Protein AF-A0AAC9M163-F1 (afdb_monomer_lite)

Sequence (87 aa):
MTILFPIIYSAALTYLVWKAFKVMSNGWGISDNNNKRFSTSSLKQKKYTIHPELLDKSGNITEEELLTVRFSNDNDSTLEEKGSTTD

Foldseek 3Di:
DVVVVVVVVVVVVVVVVVVVVVVVVVVVPPPPPPPDDPDDPDPVPPPDDDDCVQADPVGHGDPDDDDDDDDPPPDPDDPDPPPDDDD

Structure (mmCIF, N/CA/C/O backbone):
data_AF-A0AAC9M163-F1
#
_entry.id   AF-A0AAC9M163-F1
#
loop_
_atom_site.group_PDB
_atom_site.id
_atom_site.type_symbol
_atom_site.label_atom_id
_atom_site.label_alt_id
_atom_site.label_comp_id
_atom_site.label_asym_id
_atom_site.label_entity_id
_atom_site.label_seq_id
_atom_site.pdbx_PDB_ins_code
_atom_site.Cartn_x
_atom_site.Cartn_y
_atom_site.Cartn_z
_atom_site.occupancy
_atom_site.B_iso_or_equiv
_atom_site.auth_seq_id
_atom_site.auth_comp_id
_atom_site.auth_asym_id
_atom_site.auth_atom_id
_atom_site.pdbx_PDB_model_num
ATOM 1 N N . MET A 1 1 ? 38.846 -7.826 -39.896 1.00 60.53 1 MET A N 1
ATOM 2 C CA . MET A 1 1 ? 37.971 -6.645 -39.692 1.00 60.53 1 MET A CA 1
ATOM 3 C C . MET A 1 1 ? 36.492 -6.910 -39.979 1.00 60.53 1 MET A C 1
ATOM 5 O O . MET A 1 1 ? 35.655 -6.251 -39.383 1.00 60.53 1 MET A O 1
ATOM 9 N N . THR A 1 2 ? 36.137 -7.898 -40.807 1.00 74.12 2 THR A N 1
ATOM 10 C CA . THR A 1 2 ? 34.737 -8.224 -41.156 1.00 74.12 2 THR A CA 1
ATOM 11 C C . THR A 1 2 ? 33.996 -9.083 -40.127 1.00 74.12 2 THR A C 1
ATOM 13 O O . THR A 1 2 ? 32.776 -9.079 -40.117 1.00 74.12 2 THR A O 1
ATOM 16 N N . ILE A 1 3 ? 34.710 -9.784 -39.238 1.00 79.50 3 ILE A N 1
ATOM 17 C CA . ILE A 1 3 ? 34.126 -10.661 -38.200 1.00 79.50 3 ILE A CA 1
ATOM 18 C C . ILE A 1 3 ? 33.762 -9.877 -36.924 1.00 79.50 3 ILE A C 1
ATOM 20 O O . ILE A 1 3 ? 32.891 -10.280 -36.164 1.00 79.50 3 ILE A O 1
ATOM 24 N N . LEU A 1 4 ? 34.373 -8.709 -36.706 1.00 83.75 4 LEU A N 1
ATOM 25 C CA . LEU A 1 4 ? 34.127 -7.892 -35.514 1.00 83.75 4 LEU A CA 1
ATOM 26 C C . LEU A 1 4 ? 32.749 -7.210 -35.552 1.00 83.75 4 LEU A C 1
ATOM 28 O O . LEU A 1 4 ? 32.054 -7.159 -34.542 1.00 83.75 4 LEU A O 1
ATOM 32 N N . PHE A 1 5 ? 32.336 -6.740 -36.732 1.00 87.25 5 PHE A N 1
ATOM 33 C CA . PHE A 1 5 ? 31.027 -6.125 -36.965 1.00 87.25 5 PHE A CA 1
ATOM 34 C C . PHE A 1 5 ? 29.832 -7.042 -36.645 1.00 87.25 5 PHE A C 1
ATOM 36 O O . PHE A 1 5 ? 28.958 -6.611 -35.895 1.00 87.25 5 PHE A O 1
ATOM 43 N N . PRO A 1 6 ? 29.755 -8.296 -37.132 1.00 91.12 6 PRO A N 1
ATOM 44 C CA . PRO A 1 6 ? 28.636 -9.175 -36.802 1.00 91.12 6 PRO A CA 1
ATOM 45 C C . PRO A 1 6 ? 28.624 -9.573 -35.321 1.00 91.12 6 PRO A C 1
ATOM 47 O O . PRO A 1 6 ? 27.546 -9.706 -34.746 1.00 91.12 6 PRO A O 1
ATOM 50 N N . ILE A 1 7 ? 29.791 -9.697 -34.676 1.00 93.50 7 ILE A N 1
ATOM 51 C CA . ILE A 1 7 ? 29.878 -10.006 -33.240 1.00 93.50 7 ILE A CA 1
ATOM 52 C C . ILE A 1 7 ? 29.363 -8.831 -32.404 1.00 93.50 7 ILE A C 1
ATOM 54 O O . ILE A 1 7 ? 28.494 -9.025 -31.553 1.00 93.50 7 ILE A O 1
ATOM 58 N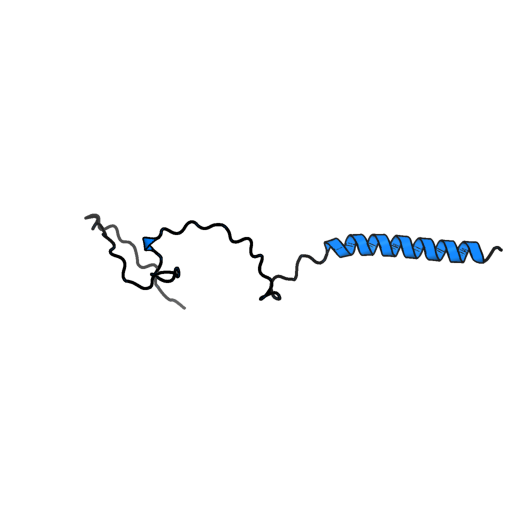 N . ILE A 1 8 ? 29.845 -7.608 -32.661 1.00 94.00 8 ILE A N 1
ATOM 59 C CA . ILE A 1 8 ? 29.420 -6.427 -31.898 1.00 94.00 8 ILE A CA 1
ATOM 60 C C . ILE A 1 8 ? 27.942 -6.103 -32.147 1.00 94.00 8 ILE A C 1
ATOM 62 O O . ILE A 1 8 ? 27.225 -5.740 -31.218 1.00 94.00 8 ILE A O 1
ATOM 66 N N . TYR A 1 9 ? 27.464 -6.303 -33.379 1.00 93.75 9 TYR A N 1
ATOM 67 C CA . TYR A 1 9 ? 26.063 -6.109 -33.738 1.00 93.75 9 TYR A CA 1
ATOM 68 C C . TYR A 1 9 ? 25.155 -7.126 -33.042 1.00 93.75 9 TYR A C 1
ATOM 70 O O . TYR A 1 9 ? 24.134 -6.748 -32.473 1.00 93.75 9 TYR A O 1
ATOM 78 N N . SER A 1 10 ? 25.552 -8.401 -33.002 1.00 95.06 10 SER A N 1
ATOM 79 C CA . SER A 1 10 ? 24.797 -9.447 -32.298 1.00 95.06 10 SER A CA 1
ATOM 80 C C . SER A 1 10 ? 24.771 -9.209 -30.785 1.00 95.06 10 SER A C 1
ATOM 82 O O . SER A 1 10 ? 23.729 -9.366 -30.146 1.00 95.06 10 SER A O 1
ATOM 84 N N . ALA A 1 11 ? 25.890 -8.766 -30.204 1.00 96.12 11 ALA A N 1
ATOM 85 C CA . ALA A 1 11 ? 25.958 -8.383 -28.795 1.00 96.12 11 ALA A CA 1
ATOM 86 C C . ALA A 1 11 ? 25.045 -7.183 -28.486 1.00 96.12 11 ALA A C 1
ATOM 88 O O . ALA A 1 11 ? 24.298 -7.207 -27.510 1.00 96.12 11 ALA A O 1
ATOM 89 N N . ALA A 1 12 ? 25.041 -6.157 -29.342 1.00 96.12 12 ALA A N 1
ATOM 90 C CA . ALA A 1 12 ? 24.154 -5.006 -29.189 1.00 96.12 12 ALA A CA 1
ATOM 91 C C . ALA A 1 12 ? 22.674 -5.399 -29.330 1.00 96.12 12 ALA A C 1
ATOM 93 O O . ALA A 1 12 ? 21.850 -4.991 -28.511 1.00 96.12 12 ALA A O 1
ATOM 94 N N . LEU A 1 13 ? 22.338 -6.228 -30.322 1.00 95.69 13 LEU A N 1
ATOM 95 C CA . LEU A 1 13 ? 20.975 -6.703 -30.558 1.00 95.69 13 LEU A CA 1
ATOM 96 C C . LEU A 1 13 ? 20.445 -7.495 -29.357 1.00 95.69 13 LEU A C 1
ATOM 98 O O . LEU A 1 13 ? 19.376 -7.187 -28.833 1.00 95.69 13 LEU A O 1
ATOM 102 N N . THR A 1 14 ? 21.214 -8.473 -28.876 1.00 96.81 14 THR A N 1
ATOM 103 C CA . THR A 1 14 ? 20.842 -9.277 -27.700 1.00 96.81 14 THR A CA 1
ATOM 104 C C . THR A 1 14 ? 20.743 -8.427 -26.434 1.00 96.81 14 THR A C 1
ATOM 106 O O . THR A 1 14 ? 19.810 -8.611 -25.652 1.00 96.81 14 THR A O 1
ATOM 109 N N . TYR A 1 15 ? 21.629 -7.442 -26.257 1.00 97.06 15 TYR A N 1
ATOM 110 C CA . TYR A 1 15 ? 21.568 -6.502 -25.138 1.00 97.06 15 TYR A CA 1
ATOM 111 C C . TYR A 1 15 ? 20.303 -5.636 -25.164 1.00 97.06 15 TYR A C 1
ATOM 113 O O . TYR A 1 15 ? 19.648 -5.480 -24.132 1.00 97.06 15 TYR A O 1
ATOM 121 N N . LEU A 1 16 ? 19.928 -5.091 -26.325 1.00 95.75 16 LEU A N 1
ATOM 122 C CA . LEU A 1 16 ? 18.716 -4.279 -26.475 1.00 95.75 16 LEU A CA 1
ATOM 123 C C . LEU A 1 16 ? 17.453 -5.099 -26.201 1.00 95.75 16 LEU A C 1
ATOM 125 O O . LEU A 1 16 ? 16.578 -4.647 -25.461 1.00 95.75 16 LEU A O 1
ATOM 129 N N . VAL A 1 17 ? 17.396 -6.322 -26.728 1.00 96.06 17 VAL A N 1
ATOM 130 C CA . VAL A 1 17 ? 16.300 -7.265 -26.479 1.00 96.06 17 VAL A CA 1
ATOM 131 C C . VAL A 1 17 ? 16.212 -7.593 -24.985 1.00 96.06 17 VAL A C 1
ATOM 133 O O . VAL A 1 17 ? 15.151 -7.435 -24.381 1.00 96.06 17 VAL A O 1
ATOM 136 N N . TRP A 1 18 ? 17.333 -7.939 -24.346 1.00 95.69 18 TRP A N 1
ATOM 137 C CA . TRP A 1 18 ? 17.390 -8.194 -22.905 1.00 95.69 18 TRP A CA 1
ATOM 138 C C . TRP A 1 18 ? 16.951 -6.983 -22.076 1.00 95.69 18 TRP A C 1
ATOM 140 O O . TRP A 1 18 ? 16.224 -7.129 -21.096 1.00 95.69 18 TRP A O 1
ATOM 150 N N . LYS A 1 19 ? 17.358 -5.770 -22.461 1.00 93.75 19 LYS A N 1
ATOM 151 C CA . LYS A 1 19 ? 16.965 -4.524 -21.787 1.00 93.75 19 LYS A CA 1
ATOM 152 C C . LYS A 1 19 ? 15.467 -4.263 -21.900 1.00 93.75 19 LYS A C 1
ATOM 154 O O . LYS A 1 19 ? 14.866 -3.898 -20.891 1.00 93.75 19 LYS A O 1
ATOM 159 N N . ALA A 1 20 ? 14.875 -4.473 -23.074 1.00 92.38 20 ALA A N 1
ATOM 160 C CA . ALA A 1 20 ? 13.436 -4.332 -23.280 1.00 92.38 20 ALA A CA 1
ATOM 161 C C . ALA A 1 20 ? 12.648 -5.348 -22.435 1.00 92.38 20 ALA A C 1
ATOM 163 O O . ALA A 1 20 ? 11.756 -4.958 -21.681 1.00 92.38 20 ALA A O 1
ATOM 164 N N . PHE A 1 21 ? 13.044 -6.626 -22.466 1.00 91.94 21 PHE A N 1
ATOM 165 C CA . PHE A 1 21 ? 12.440 -7.665 -21.626 1.00 91.94 21 PHE A CA 1
ATOM 166 C C . PHE A 1 21 ? 12.621 -7.389 -20.133 1.00 91.94 21 PHE A C 1
ATOM 168 O O . PHE A 1 21 ? 11.674 -7.549 -19.370 1.00 91.94 21 PHE A O 1
ATOM 175 N N . LYS A 1 22 ? 13.798 -6.917 -19.704 1.00 88.69 22 LYS A N 1
ATOM 176 C CA . LYS A 1 22 ? 14.051 -6.544 -18.308 1.00 88.69 22 LYS A CA 1
ATOM 177 C C . LYS A 1 22 ? 13.108 -5.425 -17.865 1.00 88.69 22 LYS A C 1
ATOM 179 O O . LYS A 1 22 ? 12.415 -5.593 -16.869 1.00 88.69 22 LYS A O 1
ATOM 184 N N . VAL A 1 23 ? 13.012 -4.336 -18.630 1.00 87.12 23 VAL A N 1
ATOM 185 C CA . VAL A 1 23 ? 12.093 -3.219 -18.336 1.00 87.12 23 VAL A CA 1
ATOM 186 C C . VAL A 1 23 ? 10.637 -3.689 -18.257 1.00 87.12 23 VAL A C 1
ATOM 188 O O . VAL A 1 23 ? 9.916 -3.277 -17.355 1.00 87.12 23 VAL A O 1
ATOM 191 N N . MET A 1 24 ? 10.220 -4.596 -19.139 1.00 82.69 24 MET A N 1
ATOM 192 C CA . MET A 1 24 ? 8.874 -5.172 -19.110 1.00 82.69 24 MET A CA 1
ATOM 193 C C . MET A 1 24 ? 8.662 -6.125 -17.917 1.00 82.69 24 MET A C 1
ATOM 195 O O . MET A 1 24 ? 7.605 -6.101 -17.291 1.00 82.69 24 MET A O 1
ATOM 199 N N . SER A 1 25 ? 9.679 -6.903 -17.529 1.00 75.75 25 SER A N 1
ATOM 200 C CA . SER A 1 25 ? 9.633 -7.810 -16.369 1.00 75.75 25 SER A CA 1
ATOM 201 C C . SER A 1 25 ? 9.524 -7.073 -15.030 1.00 75.75 25 SER A C 1
ATOM 203 O O . SER A 1 25 ? 8.887 -7.570 -14.103 1.00 75.75 25 SER A O 1
ATOM 205 N N . ASN A 1 26 ? 10.061 -5.851 -14.939 1.00 71.06 26 ASN A N 1
ATOM 206 C CA . ASN A 1 26 ? 9.887 -4.979 -13.777 1.00 71.06 26 ASN A CA 1
ATOM 207 C C . ASN A 1 26 ? 8.411 -4.600 -13.535 1.00 71.06 26 ASN A C 1
ATOM 209 O O . ASN A 1 26 ? 8.058 -4.279 -12.403 1.00 71.06 26 ASN A O 1
ATOM 213 N N . GLY A 1 27 ? 7.552 -4.664 -14.562 1.00 69.94 27 GLY A N 1
ATOM 214 C CA . GLY A 1 27 ? 6.102 -4.484 -14.430 1.00 69.94 27 GLY A CA 1
ATOM 215 C C . GLY A 1 27 ? 5.346 -5.740 -13.973 1.00 69.94 27 GLY A C 1
ATOM 216 O O . GLY A 1 27 ? 4.205 -5.629 -13.537 1.00 69.94 27 GLY A O 1
ATOM 217 N N . TRP A 1 28 ? 5.968 -6.924 -14.026 1.00 64.50 28 TRP A N 1
ATOM 218 C CA . TRP A 1 28 ? 5.323 -8.218 -13.744 1.00 64.50 28 TRP A CA 1
ATOM 219 C C . TRP A 1 28 ? 5.441 -8.659 -12.265 1.00 64.50 28 TRP A C 1
ATOM 221 O O . TRP A 1 28 ? 4.809 -9.618 -11.837 1.00 64.50 28 TRP A O 1
ATOM 231 N N . GLY A 1 29 ? 6.226 -7.959 -11.440 1.00 61.69 29 GLY A N 1
ATOM 232 C CA . GLY A 1 29 ? 6.572 -8.394 -10.076 1.00 61.69 29 GLY A CA 1
ATOM 233 C C . GLY A 1 29 ? 5.702 -7.872 -8.927 1.00 61.69 29 GLY A C 1
ATOM 234 O O . GLY A 1 29 ? 6.089 -8.048 -7.775 1.00 61.69 29 GLY A O 1
ATOM 235 N N . ILE A 1 30 ? 4.573 -7.203 -9.192 1.00 56.00 30 ILE A N 1
ATOM 236 C CA . ILE A 1 30 ? 3.771 -6.538 -8.138 1.00 56.00 30 ILE A CA 1
ATOM 237 C C . ILE A 1 30 ? 2.533 -7.352 -7.713 1.00 56.00 30 ILE A C 1
ATOM 239 O O . ILE A 1 30 ? 1.798 -6.927 -6.830 1.00 56.00 30 ILE A O 1
ATOM 243 N N . SER A 1 31 ? 2.293 -8.538 -8.285 1.00 57.53 31 SER A N 1
ATOM 244 C CA . SER A 1 31 ? 1.094 -9.321 -7.939 1.00 57.53 31 SER A CA 1
ATOM 245 C C . SER A 1 31 ? 1.281 -10.334 -6.802 1.00 57.53 31 SER A C 1
ATOM 247 O O . SER A 1 31 ? 0.292 -10.934 -6.396 1.00 57.53 31 SER A O 1
ATOM 249 N N . ASP A 1 32 ? 2.490 -10.532 -6.260 1.00 54.81 32 ASP A N 1
ATOM 250 C CA . ASP A 1 32 ? 2.737 -11.688 -5.378 1.00 54.81 32 ASP A CA 1
ATOM 251 C C . ASP A 1 32 ? 3.622 -11.413 -4.150 1.00 54.81 32 ASP A C 1
ATOM 253 O O . ASP A 1 32 ? 4.466 -12.215 -3.752 1.00 54.81 32 ASP A O 1
ATOM 257 N N . ASN A 1 33 ? 3.422 -10.267 -3.490 1.00 52.22 33 ASN A N 1
ATOM 258 C CA . ASN A 1 33 ? 3.945 -10.058 -2.133 1.00 52.22 33 ASN A CA 1
ATOM 259 C C . ASN A 1 33 ? 2.860 -9.857 -1.064 1.00 52.22 33 ASN A C 1
ATOM 261 O O . ASN A 1 33 ? 3.167 -9.386 0.030 1.00 52.22 33 ASN A O 1
ATOM 265 N N . ASN A 1 34 ? 1.629 -10.304 -1.324 1.00 52.16 34 ASN A N 1
ATOM 266 C CA . ASN A 1 34 ? 0.551 -10.282 -0.332 1.00 52.16 34 ASN A CA 1
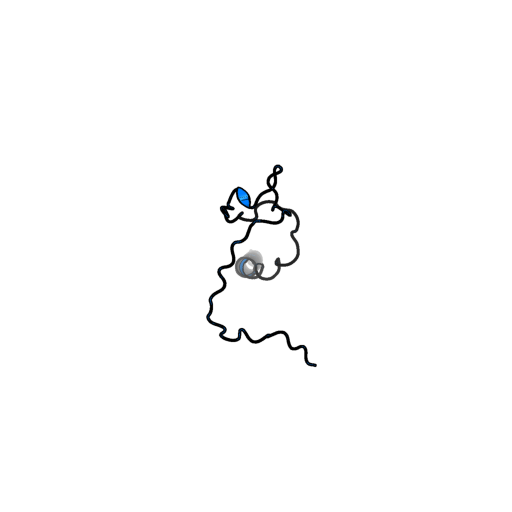ATOM 267 C C . ASN A 1 34 ? 0.768 -11.233 0.863 1.00 52.16 34 ASN A C 1
ATOM 269 O O . ASN A 1 34 ? -0.089 -11.281 1.730 1.00 52.16 34 ASN A O 1
ATOM 273 N N . ASN A 1 35 ? 1.884 -11.975 0.959 1.00 53.16 35 ASN A N 1
ATOM 274 C CA . ASN A 1 35 ? 2.080 -12.958 2.036 1.00 53.16 35 ASN A CA 1
ATOM 275 C C . ASN A 1 35 ? 3.532 -13.130 2.521 1.00 53.16 35 ASN A C 1
ATOM 277 O O . ASN A 1 35 ? 3.930 -14.236 2.886 1.00 53.16 35 ASN A O 1
ATOM 281 N N . LYS A 1 36 ? 4.376 -12.086 2.518 1.00 51.66 36 LYS A N 1
ATOM 282 C CA . LYS A 1 36 ? 5.700 -12.193 3.171 1.00 51.66 36 LYS A CA 1
ATOM 283 C C . LYS A 1 36 ? 6.328 -10.837 3.506 1.00 51.66 36 LYS A C 1
ATOM 285 O O . LYS A 1 36 ? 7.326 -10.455 2.908 1.00 51.66 36 LYS A O 1
ATOM 290 N N . ARG A 1 37 ? 5.741 -10.101 4.457 1.00 44.53 37 ARG A N 1
ATOM 291 C CA . ARG A 1 37 ? 6.418 -9.026 5.220 1.00 44.53 37 ARG A CA 1
ATOM 292 C C . ARG A 1 37 ? 5.588 -8.608 6.440 1.00 44.53 37 ARG A C 1
ATOM 294 O O . ARG A 1 37 ? 5.158 -7.469 6.579 1.00 44.53 37 ARG A O 1
ATOM 301 N N . PHE A 1 38 ? 5.410 -9.538 7.375 1.00 53.91 38 PHE A N 1
ATOM 302 C CA . PHE A 1 38 ? 5.443 -9.125 8.776 1.00 53.91 38 PHE A CA 1
ATOM 303 C C . PHE A 1 38 ? 6.864 -8.597 9.025 1.00 53.91 38 PHE A C 1
ATOM 305 O O . PHE A 1 38 ? 7.824 -9.294 8.709 1.00 53.91 38 PHE A O 1
ATOM 312 N N . SER A 1 39 ? 6.995 -7.372 9.536 1.00 54.16 39 SER A N 1
ATOM 313 C CA . SER A 1 39 ? 8.262 -6.650 9.763 1.00 54.16 39 SER A CA 1
ATOM 314 C C . SER A 1 39 ? 8.826 -5.862 8.568 1.00 54.16 39 SER A C 1
ATOM 316 O O . SER A 1 39 ? 9.868 -6.188 8.017 1.00 54.16 39 SER A O 1
ATOM 318 N N . THR A 1 40 ? 8.154 -4.773 8.186 1.00 46.34 40 THR A N 1
ATOM 319 C CA . THR A 1 40 ? 8.810 -3.457 8.034 1.00 46.34 40 THR A CA 1
ATOM 320 C C . THR A 1 40 ? 7.757 -2.370 8.227 1.00 46.34 40 THR A C 1
ATOM 322 O O . THR A 1 40 ? 6.838 -2.206 7.426 1.00 46.34 40 THR A O 1
ATOM 325 N N . SER A 1 41 ? 7.903 -1.657 9.334 1.00 54.12 41 SER A N 1
ATOM 326 C CA . SER A 1 41 ? 7.128 -0.530 9.843 1.00 54.12 41 SER A CA 1
ATOM 327 C C . SER A 1 41 ? 7.025 0.645 8.863 1.00 54.12 41 SER A C 1
ATOM 329 O O . SER A 1 41 ? 7.785 1.606 8.932 1.00 54.12 41 SER A O 1
ATOM 331 N N . SER A 1 42 ? 6.066 0.584 7.948 1.00 50.22 42 SER A N 1
ATOM 332 C CA . SER A 1 42 ? 5.479 1.777 7.319 1.00 50.22 42 SER A CA 1
ATOM 333 C C . SER A 1 42 ? 4.096 1.465 6.759 1.00 50.22 42 SER A C 1
ATOM 335 O O . SER A 1 42 ? 3.696 1.991 5.720 1.00 50.22 42 SER A O 1
ATOM 337 N N . LEU A 1 43 ? 3.336 0.610 7.466 1.00 55.78 43 LEU A N 1
ATOM 338 C CA . LEU A 1 43 ? 1.889 0.629 7.305 1.00 55.78 43 LEU A CA 1
ATOM 339 C C . LEU A 1 43 ? 1.504 2.089 7.454 1.00 55.78 43 LEU A C 1
ATOM 341 O O . LEU A 1 43 ? 1.741 2.694 8.495 1.00 55.78 43 LEU A O 1
ATOM 345 N N . LYS A 1 44 ? 1.026 2.651 6.350 1.00 56.66 44 LYS A N 1
ATOM 346 C CA . LYS A 1 44 ? 0.397 3.951 6.239 1.00 56.66 44 LYS A CA 1
ATOM 347 C C . LYS A 1 44 ? -0.709 3.904 7.286 1.00 56.66 44 LYS A C 1
ATOM 349 O O . LYS A 1 44 ? -1.797 3.425 6.981 1.00 56.66 44 LYS A O 1
ATOM 354 N N . GLN A 1 45 ? -0.384 4.231 8.541 1.00 60.94 45 GLN A N 1
ATOM 355 C CA . GLN A 1 45 ? -1.313 4.197 9.657 1.00 60.94 45 GLN A CA 1
ATOM 356 C C . GLN A 1 45 ? -2.348 5.222 9.254 1.00 60.94 45 GLN A C 1
ATOM 358 O O . GLN A 1 45 ? -2.124 6.429 9.349 1.00 60.94 45 GLN A O 1
ATOM 363 N N . LYS A 1 46 ? -3.438 4.740 8.655 1.00 62.94 46 LYS A N 1
ATOM 364 C CA . LYS A 1 46 ? -4.601 5.555 8.374 1.00 62.94 46 LYS A CA 1
ATOM 365 C C . LYS A 1 46 ? -4.926 6.150 9.733 1.00 62.94 46 LYS A C 1
ATOM 367 O O . LYS A 1 46 ? -5.086 5.411 10.699 1.00 62.94 46 LYS A O 1
ATOM 372 N N . LYS A 1 47 ? -4.801 7.472 9.837 1.00 69.00 47 LYS A N 1
ATOM 373 C CA . LYS A 1 47 ? -4.884 8.189 11.104 1.00 69.00 47 LYS A CA 1
ATOM 374 C C . LYS A 1 47 ? -6.333 8.094 11.565 1.00 69.00 47 LYS A C 1
ATOM 376 O O . LYS A 1 47 ? -7.147 8.947 11.233 1.00 69.00 47 LYS A O 1
ATOM 381 N N . TYR A 1 48 ? -6.671 6.989 12.215 1.00 71.94 48 TYR A N 1
ATOM 382 C CA . TYR A 1 48 ? -7.963 6.784 12.832 1.00 71.94 48 TYR A CA 1
ATOM 383 C C . TYR A 1 48 ? -7.970 7.632 14.096 1.00 71.94 48 TYR A C 1
ATOM 385 O O . TYR A 1 48 ? -7.110 7.483 14.962 1.00 71.94 48 TYR A O 1
ATOM 393 N N . THR A 1 49 ? -8.889 8.586 14.163 1.00 84.50 49 THR A N 1
ATOM 394 C CA . THR A 1 49 ? -9.163 9.324 15.391 1.00 84.50 49 THR A CA 1
ATOM 395 C C . THR A 1 49 ? -10.111 8.473 16.219 1.00 84.50 49 THR A C 1
ATOM 397 O O . THR A 1 49 ? -11.255 8.268 15.819 1.00 84.50 49 THR A O 1
ATOM 400 N N . ILE A 1 50 ? -9.614 7.933 17.326 1.00 86.00 50 ILE A N 1
ATOM 401 C CA . ILE A 1 50 ? -10.404 7.167 18.290 1.00 86.00 50 ILE A CA 1
ATOM 402 C C . ILE A 1 50 ? -10.826 8.141 19.394 1.00 86.00 50 ILE A C 1
ATOM 404 O O . ILE A 1 50 ? -10.031 8.992 19.800 1.00 86.00 50 ILE A O 1
ATOM 408 N N . HIS A 1 51 ? -12.076 8.056 19.847 1.00 90.00 51 HIS A N 1
ATOM 409 C CA . HIS A 1 51 ? -12.522 8.820 21.011 1.00 90.00 51 HIS A CA 1
ATOM 410 C C . HIS A 1 51 ? -11.746 8.347 22.254 1.00 90.00 51 HIS A C 1
ATOM 412 O O . HIS A 1 51 ? -11.601 7.140 22.431 1.00 90.00 51 HIS A O 1
ATOM 418 N N . PRO A 1 52 ? -11.247 9.252 23.118 1.00 89.31 52 PRO A N 1
ATOM 419 C CA . PRO A 1 52 ? -10.400 8.871 24.253 1.00 89.31 52 PRO A CA 1
ATOM 420 C C . PRO A 1 52 ? -11.110 7.960 25.264 1.00 89.31 52 PRO A C 1
ATOM 422 O O . PRO A 1 52 ? -10.446 7.208 25.958 1.00 89.31 52 PRO A O 1
ATOM 425 N N . GLU A 1 53 ? -12.443 7.987 25.305 1.00 90.94 53 GLU A N 1
ATOM 426 C CA . GLU A 1 53 ? -13.276 7.116 26.149 1.00 90.94 53 GLU A CA 1
ATOM 427 C C . GLU A 1 53 ? -13.243 5.639 25.725 1.00 90.94 53 GLU A C 1
ATOM 429 O O . GLU A 1 53 ? -13.648 4.773 26.486 1.00 90.94 53 GLU A O 1
ATOM 434 N N . LEU A 1 54 ? -12.760 5.334 24.517 1.00 91.56 54 LEU A N 1
ATOM 435 C CA . LEU A 1 54 ? -12.594 3.959 24.035 1.00 91.56 54 LEU A CA 1
ATOM 436 C C . LEU A 1 54 ? -11.208 3.390 24.358 1.00 91.56 54 LEU A C 1
ATOM 438 O O . LEU A 1 54 ? -10.875 2.301 23.882 1.00 91.56 54 LEU A O 1
ATOM 442 N N . LEU A 1 55 ? -10.378 4.138 25.088 1.00 92.12 55 LEU A N 1
ATOM 443 C CA . LEU A 1 55 ? -9.013 3.756 25.408 1.00 92.12 55 LEU A CA 1
ATOM 444 C C . LEU A 1 55 ? -8.823 3.581 26.913 1.00 92.12 55 LEU A C 1
ATOM 446 O O . LEU A 1 55 ? -9.323 4.366 27.713 1.00 92.12 55 LEU A O 1
ATOM 450 N N . ASP A 1 56 ? -8.042 2.572 27.285 1.00 90.75 56 ASP A N 1
ATOM 451 C CA . ASP A 1 56 ? -7.595 2.381 28.658 1.00 90.75 56 ASP A CA 1
ATOM 452 C C . ASP A 1 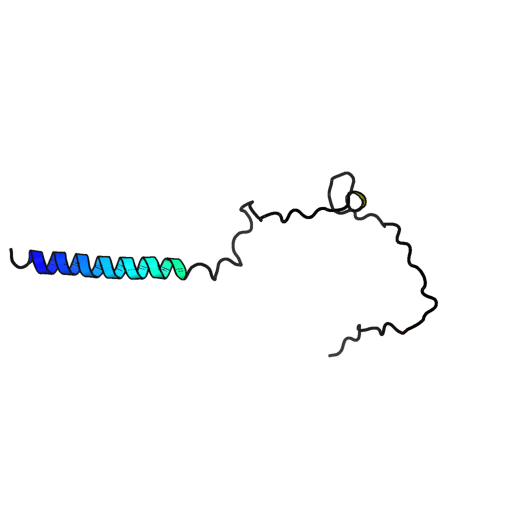56 ? -6.548 3.447 29.065 1.00 90.75 56 ASP A C 1
ATOM 454 O O . ASP A 1 56 ? -6.044 4.236 28.257 1.00 90.75 56 ASP A O 1
ATOM 458 N N . LYS A 1 57 ? -6.148 3.448 30.344 1.00 90.38 57 LYS A N 1
ATOM 459 C CA . LYS A 1 57 ? -5.100 4.353 30.872 1.00 90.38 57 LYS A CA 1
ATOM 460 C C . LYS A 1 57 ? -3.733 4.171 30.199 1.00 90.38 57 LYS A C 1
ATOM 462 O O . LYS A 1 57 ? -2.846 5.004 30.383 1.00 90.38 57 LYS A O 1
ATOM 467 N N . SER A 1 58 ? -3.539 3.068 29.488 1.00 90.69 58 SER A N 1
ATOM 468 C CA . SER A 1 58 ? -2.313 2.707 28.784 1.00 90.69 58 SER A CA 1
ATOM 469 C C . SER A 1 58 ? -2.375 3.032 27.283 1.00 90.69 58 SER A C 1
ATOM 471 O O . SER A 1 58 ? -1.356 2.906 26.605 1.00 90.69 58 SER A O 1
ATOM 473 N N . GLY A 1 59 ? -3.516 3.516 26.776 1.00 87.50 59 GLY A N 1
ATOM 474 C CA . GLY A 1 59 ? -3.733 3.884 25.377 1.00 87.50 59 GLY A CA 1
ATOM 475 C C . GLY A 1 59 ? -4.118 2.724 24.449 1.00 87.50 59 GLY A C 1
ATOM 476 O O . GLY A 1 59 ? -4.072 2.905 23.230 1.00 87.50 59 GLY A O 1
ATOM 477 N N . ASN A 1 60 ? -4.480 1.555 24.983 1.00 90.94 60 ASN A N 1
ATOM 478 C CA . ASN A 1 60 ? -5.033 0.436 24.210 1.00 90.94 60 ASN A CA 1
ATOM 479 C C . ASN A 1 60 ? -6.560 0.512 24.171 1.00 90.94 60 ASN A C 1
ATOM 481 O O . ASN A 1 60 ? -7.151 1.294 24.905 1.00 90.94 60 ASN A O 1
ATOM 485 N N . ILE A 1 61 ? -7.209 -0.302 23.333 1.00 91.25 61 ILE A N 1
ATOM 486 C CA . ILE A 1 61 ? -8.675 -0.407 23.328 1.00 91.25 61 ILE A CA 1
ATOM 487 C C . ILE A 1 61 ? -9.151 -0.867 24.704 1.00 91.25 61 ILE A C 1
ATOM 489 O O . ILE A 1 61 ? -8.649 -1.860 25.226 1.00 91.25 61 ILE A O 1
ATOM 493 N N . THR A 1 62 ? -10.098 -0.127 25.273 1.00 92.88 62 THR A N 1
ATOM 494 C CA . THR A 1 62 ? -10.633 -0.423 26.599 1.00 92.88 62 THR A CA 1
ATOM 495 C C . THR A 1 62 ? -11.433 -1.730 26.583 1.00 92.88 62 THR A C 1
ATOM 497 O O . THR A 1 62 ? -12.240 -1.967 25.684 1.00 92.88 62 THR A O 1
ATOM 500 N N . GLU A 1 63 ? -11.193 -2.591 27.572 1.00 91.75 63 GLU A N 1
ATOM 501 C CA . GLU A 1 63 ? -11.963 -3.822 27.819 1.00 91.75 63 GLU A CA 1
ATOM 502 C C . GLU A 1 63 ? -13.066 -3.602 28.871 1.00 91.75 63 GLU A C 1
ATOM 504 O O . GLU A 1 63 ? -13.748 -4.543 29.276 1.00 91.75 63 GLU A O 1
ATOM 509 N N . GLU A 1 64 ? -13.229 -2.365 29.351 1.00 88.38 64 GLU A N 1
ATOM 510 C CA . GLU A 1 64 ? -14.228 -2.030 30.360 1.00 88.38 64 GLU A CA 1
ATOM 511 C C . GLU A 1 64 ? -15.649 -2.000 29.775 1.00 88.38 64 GLU A C 1
ATOM 513 O O . GLU A 1 64 ? -15.867 -1.684 28.604 1.00 88.38 64 GLU A O 1
ATOM 518 N N . GLU A 1 65 ? -16.642 -2.335 30.601 1.00 86.25 65 GLU A N 1
ATOM 519 C CA . GLU A 1 65 ? -18.044 -2.273 30.197 1.00 86.25 65 GLU A CA 1
ATOM 520 C C . GLU A 1 65 ? -18.482 -0.805 30.084 1.00 86.25 65 GLU A C 1
ATOM 522 O O . GLU A 1 65 ? -18.665 -0.106 31.083 1.00 86.25 65 GLU A O 1
ATOM 527 N N . LEU A 1 66 ? -18.633 -0.323 28.849 1.00 87.31 66 LEU A N 1
ATOM 528 C CA . LEU A 1 66 ? -19.082 1.038 28.575 1.00 87.31 66 LEU A CA 1
ATOM 529 C C . LEU A 1 66 ? -20.596 1.158 28.758 1.00 87.31 66 LEU A C 1
ATOM 531 O O . LEU A 1 66 ? -21.382 0.390 28.194 1.00 87.31 66 LEU A O 1
ATOM 535 N N . LEU A 1 67 ? -21.015 2.189 29.494 1.00 85.50 67 LEU A N 1
ATOM 536 C CA . LEU A 1 67 ? -22.427 2.498 29.675 1.00 85.50 67 LEU A CA 1
ATOM 537 C C . LEU A 1 67 ? -23.071 2.812 28.320 1.00 85.50 67 LEU A C 1
ATOM 539 O O . LEU A 1 67 ? -22.754 3.812 27.680 1.00 85.50 67 LEU A O 1
ATOM 543 N N . THR A 1 68 ? -24.031 1.986 27.918 1.00 83.81 68 THR A N 1
ATOM 544 C CA . THR A 1 68 ? -24.808 2.195 26.697 1.00 83.81 68 THR A CA 1
ATOM 545 C C . THR A 1 68 ? -26.269 2.401 27.064 1.00 83.81 68 THR A C 1
ATOM 547 O O . THR A 1 68 ? -26.900 1.531 27.660 1.00 83.81 68 THR A O 1
ATOM 550 N N . VAL A 1 69 ? -26.834 3.550 26.694 1.00 84.88 69 VAL A N 1
ATOM 551 C CA . VAL A 1 69 ? -28.272 3.793 26.842 1.00 84.88 69 VAL A CA 1
ATOM 552 C C . VAL A 1 69 ? -28.971 3.264 25.595 1.00 84.88 69 VAL A C 1
ATOM 554 O O . VAL A 1 69 ? -28.852 3.839 24.514 1.00 84.88 69 VAL A O 1
ATOM 557 N N . ARG A 1 70 ? -29.705 2.156 25.736 1.00 80.00 70 ARG A N 1
ATOM 558 C CA . ARG A 1 70 ? -30.617 1.669 24.699 1.00 80.00 70 ARG A CA 1
ATOM 559 C C . ARG A 1 70 ? -31.998 2.245 24.963 1.00 80.00 70 ARG A C 1
ATOM 561 O O . ARG A 1 70 ? -32.614 1.944 25.980 1.00 80.00 70 ARG A O 1
ATOM 568 N N . PHE A 1 71 ? -32.498 3.039 24.028 1.00 83.69 71 PHE A N 1
ATOM 569 C CA . PHE A 1 71 ? -33.906 3.398 24.026 1.00 83.69 71 PHE A CA 1
ATOM 570 C C . PHE A 1 71 ? -34.701 2.178 23.565 1.00 83.69 71 PHE A C 1
ATOM 572 O O . PHE A 1 71 ? -34.470 1.651 22.473 1.00 83.69 71 PHE A O 1
ATOM 579 N N . SER A 1 72 ? -35.608 1.700 24.412 1.00 74.12 72 SER A N 1
ATOM 580 C CA . SER A 1 72 ? -36.672 0.814 23.963 1.00 74.12 72 SER A CA 1
ATOM 581 C C . SER A 1 72 ? -37.534 1.634 23.014 1.00 74.12 72 SER A C 1
ATOM 583 O O . SER A 1 72 ? -38.229 2.554 23.432 1.00 74.12 72 SER A O 1
ATOM 585 N N . ASN A 1 73 ? -37.433 1.362 21.716 1.00 63.84 73 ASN A N 1
ATOM 586 C CA . ASN A 1 73 ? -38.510 1.742 20.827 1.00 63.84 73 ASN A CA 1
ATOM 587 C C . ASN A 1 73 ? -39.686 0.858 21.231 1.00 63.84 73 ASN A C 1
ATOM 589 O O . ASN A 1 73 ? -39.610 -0.354 21.046 1.00 63.84 73 ASN A O 1
ATOM 593 N N . ASP A 1 74 ? -40.780 1.450 21.696 1.00 59.62 74 ASP A N 1
ATOM 594 C CA . ASP A 1 74 ? -42.079 0.777 21.864 1.00 59.62 74 ASP A CA 1
ATOM 595 C C . ASP A 1 74 ? -42.697 0.374 20.501 1.00 59.62 74 ASP A C 1
ATOM 597 O O . ASP A 1 74 ? -43.909 0.316 20.325 1.00 59.62 74 ASP A O 1
ATOM 601 N N . ASN A 1 75 ? -41.853 0.128 19.499 1.00 54.53 75 ASN A N 1
ATOM 602 C CA . ASN A 1 75 ? -42.192 -0.428 18.208 1.00 54.53 75 ASN A CA 1
ATOM 603 C C . ASN A 1 75 ? -41.432 -1.745 18.085 1.00 54.53 75 ASN A C 1
ATOM 605 O O . ASN A 1 75 ? -40.342 -1.803 17.509 1.00 54.53 75 ASN A O 1
ATOM 609 N N . ASP A 1 76 ? -42.026 -2.796 18.646 1.00 58.72 76 ASP A N 1
ATOM 610 C CA . A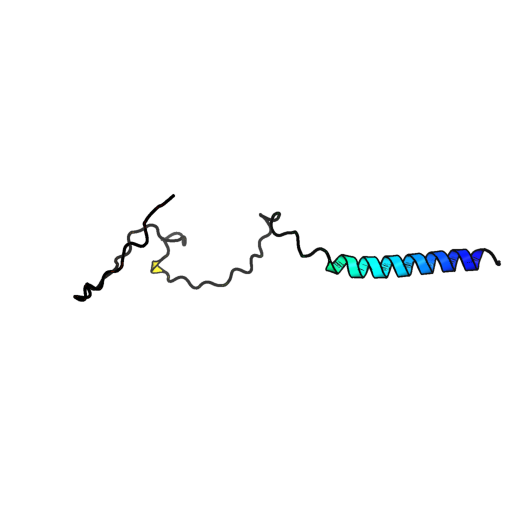SP A 1 76 ? -41.804 -4.157 18.181 1.00 58.72 76 ASP A CA 1
ATOM 611 C C . ASP A 1 76 ? -42.054 -4.189 16.668 1.00 58.72 76 ASP A C 1
ATOM 613 O O . ASP A 1 76 ? -43.183 -4.267 16.188 1.00 58.72 76 ASP A O 1
ATOM 617 N N . SER A 1 77 ? -40.981 -4.129 15.893 1.00 56.19 77 SER A N 1
ATOM 618 C CA . SER A 1 77 ? -40.962 -4.685 14.550 1.00 56.19 77 SER A CA 1
ATOM 619 C C . SER A 1 77 ? -39.775 -5.628 14.486 1.00 56.19 77 SER A C 1
ATOM 621 O O . SER A 1 77 ? -38.674 -5.233 14.105 1.00 56.19 77 SER A O 1
ATOM 623 N N . THR A 1 78 ? -40.005 -6.843 14.987 1.00 57.62 78 THR A N 1
ATOM 624 C CA . THR A 1 78 ? -39.425 -8.101 14.496 1.00 57.62 78 THR A CA 1
ATOM 625 C C . THR A 1 78 ? -38.095 -7.935 13.757 1.00 57.62 78 THR A C 1
ATOM 627 O O . THR A 1 78 ? -38.040 -7.988 12.526 1.00 57.62 78 THR A O 1
ATOM 630 N N . LEU A 1 79 ? -37.001 -7.754 14.497 1.00 55.09 79 LEU A N 1
ATOM 631 C CA . LEU A 1 79 ? -35.699 -8.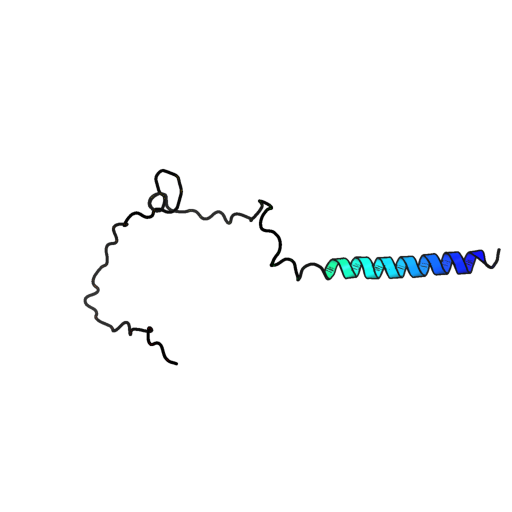114 13.953 1.00 55.09 79 LEU A CA 1
ATOM 632 C C . LEU A 1 79 ? -35.622 -9.629 14.037 1.00 55.09 79 LEU A C 1
ATOM 634 O O . LEU A 1 79 ? -35.233 -10.188 15.060 1.00 55.09 79 LEU A O 1
ATOM 638 N N . GLU A 1 80 ? -36.097 -10.268 12.969 1.00 53.47 80 GLU A N 1
ATOM 639 C CA . GLU A 1 80 ? -35.867 -11.679 12.731 1.00 53.47 80 GLU A CA 1
ATOM 640 C C . GLU A 1 80 ? -34.385 -11.987 12.942 1.00 53.47 80 GLU A C 1
ATOM 642 O O . GLU A 1 80 ? -33.482 -11.429 12.312 1.00 53.47 80 GLU A O 1
ATOM 647 N N . GLU A 1 81 ? -34.188 -12.902 13.873 1.00 54.91 81 GLU A N 1
ATOM 648 C CA . GLU A 1 81 ? -33.064 -13.794 14.044 1.00 54.91 81 GLU A CA 1
ATOM 649 C C . GLU A 1 81 ? -32.597 -14.361 12.689 1.00 54.91 81 GLU A C 1
ATOM 651 O O . GLU A 1 81 ? -32.942 -15.470 12.289 1.00 54.91 81 GLU A O 1
ATOM 656 N N . LYS A 1 82 ? -31.748 -13.630 11.959 1.00 54.16 82 LYS A N 1
ATOM 657 C CA . LYS A 1 82 ? -30.883 -14.232 10.932 1.00 54.16 82 LYS A CA 1
ATOM 658 C C . LYS A 1 82 ? -29.670 -14.864 11.612 1.00 54.16 82 LYS A C 1
ATOM 660 O O . LYS A 1 82 ? -28.534 -14.423 11.464 1.00 54.16 82 LYS A O 1
ATOM 665 N N . GLY A 1 83 ? -29.962 -15.916 12.367 1.00 55.91 83 GLY A N 1
ATOM 666 C CA . GLY A 1 83 ? -29.013 -16.823 12.998 1.00 55.91 83 GLY A CA 1
ATOM 667 C C . GLY A 1 83 ? -29.473 -18.274 12.882 1.00 55.91 83 GLY A C 1
ATOM 668 O O . GLY A 1 83 ? -29.326 -19.025 13.832 1.00 55.91 83 GLY A O 1
ATOM 669 N N . SER A 1 84 ? -30.053 -18.679 11.745 1.00 46.41 84 SER A N 1
ATOM 670 C CA . SER A 1 84 ? -30.359 -20.088 11.486 1.00 46.41 84 SER A CA 1
ATOM 671 C C . SER A 1 84 ? -29.177 -20.756 10.781 1.00 46.41 84 SER A C 1
ATOM 673 O O . SER A 1 84 ? -28.871 -20.471 9.623 1.00 46.41 84 SER A O 1
ATOM 675 N N . THR A 1 85 ? -28.486 -21.617 11.523 1.00 55.12 85 THR A N 1
ATOM 676 C CA . THR A 1 85 ? -27.590 -22.650 11.002 1.00 55.12 85 THR A CA 1
ATOM 677 C C . THR A 1 85 ? -28.396 -23.724 10.272 1.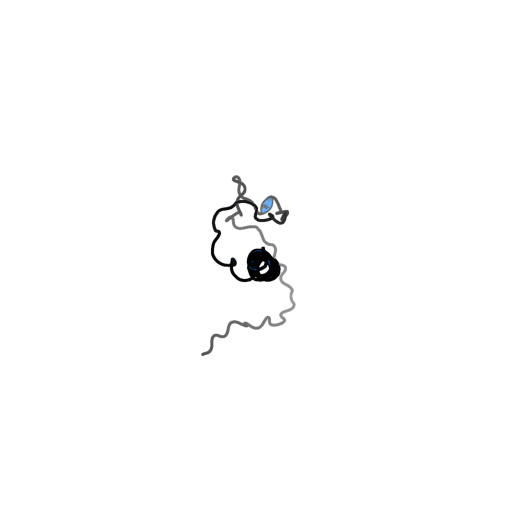00 55.12 85 THR A C 1
ATOM 679 O O . THR A 1 85 ? -29.322 -24.293 10.849 1.00 55.12 85 THR A O 1
ATOM 682 N N . THR A 1 86 ? -28.037 -24.014 9.024 1.00 53.06 86 THR A N 1
ATOM 683 C CA . THR A 1 86 ? -28.393 -25.211 8.225 1.00 53.06 86 THR A CA 1
ATOM 684 C C . THR A 1 86 ? -27.466 -25.148 6.999 1.00 53.06 86 THR A C 1
ATOM 686 O O . THR A 1 86 ? -27.335 -24.068 6.428 1.00 53.06 86 THR A O 1
ATOM 689 N N . ASP A 1 87 ? -26.707 -26.145 6.556 1.00 41.47 87 ASP A N 1
ATOM 690 C CA . ASP A 1 87 ? -26.624 -27.602 6.738 1.00 41.47 87 ASP A CA 1
ATOM 691 C C . ASP A 1 87 ? -25.134 -28.000 6.586 1.00 41.47 87 ASP A C 1
ATOM 693 O O . ASP A 1 87 ? -24.427 -27.294 5.820 1.00 41.47 87 ASP A O 1
#

Secondary structure (DSSP, 8-state):
-TTHHHHHHHHHHHHHHHHHHHHHHTTTTTSS-TTS-S-------------GGGB-TTSSBP-S---------S-------------

Radius of gyration: 31.83 Å; chains: 1; bounding box: 80×37×72 Å

pLDDT: mean 74.53, std 17.36, range [41.47, 97.06]